Protein AF-A0A971SKW6-F1 (afdb_monomer_lite)

Radius of gyration: 14.5 Å; chains: 1; bounding box: 37×23×35 Å

Structure (mmCIF, N/CA/C/O backbone):
data_AF-A0A971SKW6-F1
#
_entry.id   AF-A0A971SKW6-F1
#
loop_
_atom_site.group_PDB
_atom_site.id
_atom_site.type_symbol
_atom_site.label_atom_id
_atom_site.label_alt_id
_atom_site.label_comp_id
_atom_site.label_asym_id
_atom_site.label_entity_id
_atom_site.label_seq_id
_atom_site.pdbx_PDB_ins_code
_atom_site.Cartn_x
_atom_site.Cartn_y
_atom_site.Cartn_z
_atom_site.occupancy
_atom_site.B_iso_or_equiv
_atom_site.auth_seq_id
_atom_site.auth_comp_id
_atom_site.auth_asym_id
_atom_site.auth_atom_id
_atom_site.pdbx_PDB_model_num
ATOM 1 N N . PHE A 1 1 ? 23.480 14.702 -10.797 1.00 56.00 1 PHE A N 1
ATOM 2 C CA . PHE A 1 1 ? 22.030 14.742 -11.043 1.00 56.00 1 PHE A CA 1
ATOM 3 C C . PHE A 1 1 ? 21.412 13.688 -10.142 1.00 56.00 1 PHE A C 1
ATOM 5 O O . PHE A 1 1 ? 21.826 12.543 -10.241 1.00 56.00 1 PHE A O 1
ATOM 12 N N . GLU A 1 2 ? 20.569 14.085 -9.188 1.00 65.69 2 GLU A N 1
ATOM 13 C CA . GLU A 1 2 ? 19.862 13.153 -8.295 1.00 65.69 2 GLU A CA 1
ATOM 14 C C . GLU A 1 2 ? 18.787 12.404 -9.089 1.00 65.69 2 GLU A C 1
ATOM 16 O O . GLU A 1 2 ? 17.981 13.024 -9.785 1.00 65.69 2 GLU A O 1
ATOM 21 N N . GLU A 1 3 ? 18.788 11.075 -9.021 1.00 69.62 3 GLU A N 1
ATOM 22 C CA . GLU A 1 3 ? 17.740 10.249 -9.618 1.00 69.62 3 GLU A CA 1
ATOM 23 C C . GLU A 1 3 ? 16.474 10.324 -8.753 1.00 69.62 3 GLU A C 1
ATOM 25 O O . GLU A 1 3 ? 16.437 9.832 -7.624 1.00 69.62 3 GLU A O 1
ATOM 30 N N . PHE A 1 4 ? 15.425 10.958 -9.280 1.00 71.12 4 PHE A N 1
ATOM 31 C CA . PHE A 1 4 ? 14.111 11.015 -8.643 1.00 71.12 4 PHE A CA 1
ATOM 32 C C . PHE A 1 4 ? 13.283 9.783 -9.013 1.00 71.12 4 PHE A C 1
ATOM 34 O O . PHE A 1 4 ? 12.721 9.699 -10.105 1.00 71.12 4 PHE A O 1
ATOM 41 N N . TYR A 1 5 ? 13.158 8.851 -8.072 1.00 75.19 5 TYR A N 1
ATOM 42 C CA . TYR A 1 5 ? 12.309 7.673 -8.224 1.00 75.19 5 TYR A CA 1
ATOM 43 C C . TYR A 1 5 ? 10.852 8.009 -7.911 1.00 75.19 5 TYR A C 1
ATOM 45 O O . TYR A 1 5 ? 10.526 8.450 -6.808 1.00 75.19 5 TYR A O 1
ATOM 53 N N . HIS A 1 6 ? 9.966 7.769 -8.872 1.00 79.44 6 HIS A N 1
ATOM 54 C CA . HIS A 1 6 ? 8.531 7.969 -8.721 1.00 79.44 6 HIS A CA 1
ATOM 55 C C . HIS A 1 6 ? 7.780 6.679 -9.049 1.00 79.44 6 HIS A C 1
ATOM 57 O O . HIS A 1 6 ? 8.155 5.897 -9.917 1.00 79.44 6 HIS A O 1
ATOM 63 N N . SER A 1 7 ? 6.721 6.414 -8.291 1.00 83.12 7 SER A N 1
ATOM 64 C CA . SER A 1 7 ? 5.911 5.209 -8.445 1.00 83.12 7 SER A CA 1
ATOM 65 C C . SER A 1 7 ? 4.445 5.538 -8.241 1.00 83.12 7 SER A C 1
ATOM 67 O O . SER A 1 7 ? 4.095 6.480 -7.528 1.00 83.12 7 SER A O 1
ATOM 69 N N . TYR A 1 8 ? 3.596 4.760 -8.895 1.00 87.69 8 TYR A N 1
ATOM 70 C CA . TYR A 1 8 ? 2.150 4.900 -8.849 1.00 87.69 8 TYR A CA 1
ATOM 71 C C . TYR A 1 8 ? 1.552 3.614 -8.302 1.00 87.69 8 TYR A C 1
ATOM 73 O O . TYR A 1 8 ? 2.138 2.540 -8.420 1.00 87.69 8 TYR A O 1
ATOM 81 N N . GLY A 1 9 ? 0.388 3.708 -7.674 1.00 90.62 9 GLY A N 1
ATOM 82 C CA . GLY A 1 9 ? -0.254 2.535 -7.111 1.00 90.62 9 GLY A CA 1
ATOM 83 C C . GLY A 1 9 ? -1.718 2.757 -6.797 1.00 90.62 9 GLY A C 1
ATOM 84 O O . GLY A 1 9 ? -2.180 3.888 -6.657 1.00 90.62 9 GLY A O 1
ATOM 85 N N . VAL A 1 10 ? -2.433 1.647 -6.676 1.00 92.38 10 VAL A N 1
ATOM 86 C CA . VAL A 1 10 ? -3.819 1.585 -6.219 1.00 92.38 10 VAL A CA 1
ATOM 87 C C . VAL A 1 10 ? -3.888 0.660 -5.016 1.00 92.38 10 VAL A C 1
ATOM 89 O O . VAL A 1 10 ? -3.189 -0.351 -4.959 1.00 92.38 10 VAL A O 1
ATOM 92 N N . GLY A 1 11 ? -4.724 1.005 -4.043 1.00 91.50 11 GLY A N 1
ATOM 93 C CA . GLY A 1 11 ? -4.881 0.201 -2.842 1.00 91.50 11 GLY A CA 1
ATOM 94 C C . GLY A 1 11 ? -6.325 0.141 -2.378 1.00 91.50 11 GLY A C 1
ATOM 95 O O . GLY A 1 11 ? -7.057 1.126 -2.460 1.00 91.50 11 GLY A O 1
ATOM 96 N N . PHE A 1 12 ? -6.719 -1.024 -1.875 1.00 92.06 12 PHE A N 1
ATOM 97 C CA . PHE A 1 12 ? -7.989 -1.257 -1.209 1.00 92.06 12 PHE A CA 1
ATOM 98 C C . PHE A 1 12 ? -7.741 -1.506 0.275 1.00 92.06 12 PHE A C 1
ATOM 100 O O . PHE A 1 12 ? -6.871 -2.294 0.656 1.00 92.06 12 PHE A O 1
ATOM 107 N N . ARG A 1 13 ? -8.514 -0.821 1.119 1.00 91.00 13 ARG A N 1
ATOM 108 C CA . ARG A 1 13 ? -8.462 -0.978 2.571 1.00 91.00 13 ARG A CA 1
ATOM 109 C C . ARG A 1 13 ? -9.857 -1.233 3.098 1.00 91.00 13 ARG A C 1
ATOM 111 O O . ARG A 1 13 ? -10.776 -0.476 2.793 1.00 91.00 13 ARG A O 1
ATOM 118 N N . TYR A 1 14 ? -9.991 -2.275 3.905 1.00 89.25 14 TYR A N 1
ATOM 119 C CA . TYR A 1 14 ? -11.242 -2.621 4.556 1.00 89.25 14 TYR A CA 1
ATOM 120 C C . TYR A 1 14 ? -11.016 -2.798 6.049 1.00 89.25 14 TYR A C 1
ATOM 122 O O . TYR A 1 14 ? -10.185 -3.601 6.470 1.00 89.25 14 TYR A O 1
ATOM 130 N N . ASN A 1 15 ? -11.759 -2.030 6.838 1.00 89.56 15 ASN A N 1
ATOM 131 C CA . ASN A 1 15 ? -11.724 -2.125 8.288 1.00 89.56 15 ASN A CA 1
ATOM 132 C C . ASN A 1 15 ? -12.811 -3.100 8.727 1.00 89.56 15 ASN A C 1
ATOM 134 O O . ASN A 1 15 ? -13.994 -2.854 8.488 1.00 89.56 15 ASN A O 1
ATOM 138 N N . ILE A 1 16 ? -12.405 -4.186 9.374 1.00 86.75 16 ILE A N 1
ATOM 139 C CA . ILE A 1 16 ? -13.313 -5.128 10.009 1.00 86.75 16 ILE A CA 1
ATOM 140 C C . ILE A 1 16 ? -13.436 -4.697 11.473 1.00 86.75 16 ILE A C 1
ATOM 142 O O . ILE A 1 16 ? -12.441 -4.759 12.204 1.00 86.75 16 ILE A O 1
ATOM 146 N N . PRO A 1 17 ? -14.623 -4.254 11.929 1.00 84.38 17 PRO A N 1
ATOM 147 C CA . PRO A 1 17 ? -14.830 -3.944 13.337 1.00 84.38 17 PRO A CA 1
ATOM 148 C C . PRO A 1 17 ? -14.367 -5.122 14.205 1.00 84.38 17 PRO A C 1
ATOM 150 O O . PRO A 1 17 ? -14.735 -6.260 13.925 1.00 84.38 17 PRO A O 1
ATOM 153 N N . LEU A 1 18 ? -13.550 -4.845 15.228 1.00 80.38 18 LEU A N 1
ATOM 154 C CA . LEU A 1 18 ? -12.955 -5.808 16.177 1.00 80.38 18 LEU A CA 1
ATOM 155 C C . LEU A 1 18 ? -11.830 -6.721 15.648 1.00 80.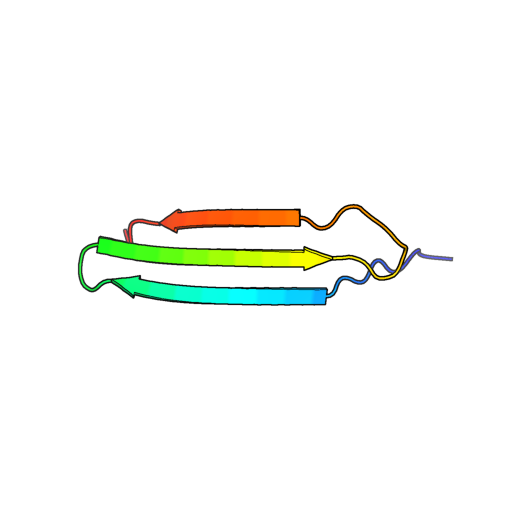38 18 LEU A C 1
ATOM 157 O O . LEU A 1 18 ? -11.095 -7.255 16.470 1.00 80.38 18 LEU A O 1
ATOM 161 N N . LEU A 1 19 ? -11.667 -6.904 14.332 1.00 79.62 19 LEU A N 1
ATOM 162 C CA . LEU A 1 19 ? -10.676 -7.840 13.758 1.00 79.62 19 LEU A CA 1
ATOM 163 C C . LEU A 1 19 ? -9.514 -7.153 13.028 1.00 79.62 19 LEU A C 1
ATOM 165 O O . LEU A 1 19 ? -8.553 -7.814 12.644 1.00 79.62 19 LEU A O 1
ATOM 169 N N . GLY A 1 20 ? -9.584 -5.833 12.851 1.00 84.94 20 GLY A N 1
ATOM 170 C CA . GLY A 1 20 ? -8.490 -5.028 12.321 1.00 84.94 20 GLY A CA 1
ATOM 171 C C . GLY A 1 20 ? -8.668 -4.608 10.861 1.00 84.94 20 GLY A C 1
ATOM 172 O O . GLY A 1 20 ? -9.790 -4.422 10.388 1.00 84.94 20 GLY A O 1
ATOM 173 N N . GLN A 1 21 ? -7.562 -4.395 10.147 1.00 89.44 21 GLN A N 1
ATOM 174 C CA . GLN A 1 21 ? -7.560 -3.856 8.785 1.00 89.44 21 GLN A CA 1
ATOM 175 C C . GLN A 1 21 ? -6.989 -4.854 7.774 1.00 89.44 21 GLN A C 1
ATOM 177 O O . GLN A 1 21 ? -5.850 -5.310 7.886 1.00 89.44 21 GLN A O 1
ATOM 182 N N . LEU A 1 22 ? -7.769 -5.106 6.723 1.00 90.44 22 LEU A N 1
ATOM 183 C CA . LEU A 1 22 ? -7.295 -5.717 5.489 1.00 90.44 22 LEU A CA 1
ATOM 184 C C . LEU A 1 22 ? -6.757 -4.631 4.564 1.00 90.44 22 LEU A C 1
ATOM 186 O O . LEU A 1 22 ? -7.446 -3.644 4.2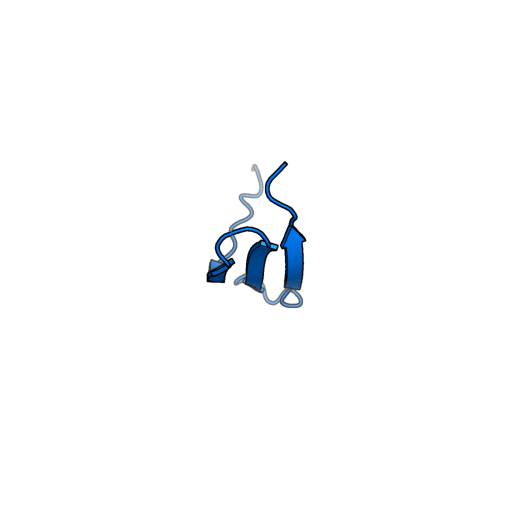86 1.00 90.44 22 LEU A O 1
ATOM 190 N N . ARG A 1 23 ? -5.544 -4.830 4.054 1.00 91.69 23 ARG A N 1
ATOM 191 C CA . ARG A 1 23 ? -4.900 -3.921 3.111 1.00 91.69 23 ARG A CA 1
ATOM 192 C C . ARG A 1 23 ? -4.345 -4.697 1.926 1.00 91.69 23 ARG A C 1
ATOM 194 O O . ARG A 1 23 ? -3.567 -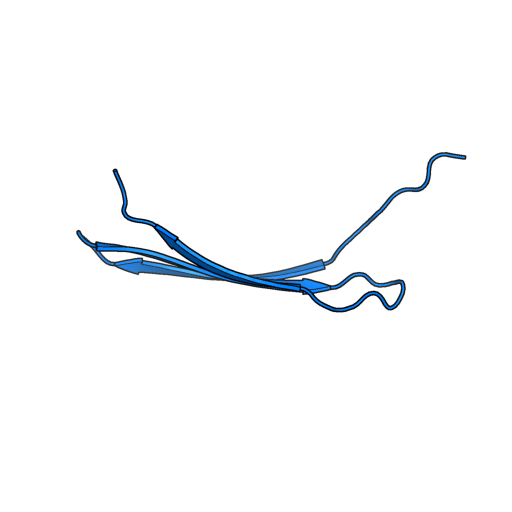5.634 2.082 1.00 91.69 23 ARG A O 1
ATOM 201 N N . PHE A 1 24 ? -4.736 -4.249 0.745 1.00 92.00 24 PHE A N 1
ATOM 202 C CA . PHE A 1 24 ? -4.251 -4.729 -0.536 1.00 92.00 24 PHE A CA 1
ATOM 203 C C . PHE A 1 24 ? -3.676 -3.527 -1.269 1.00 92.00 24 PHE A C 1
ATOM 205 O O . PHE A 1 24 ? -4.422 -2.597 -1.555 1.00 92.00 24 PHE A O 1
ATOM 212 N N . ASP A 1 25 ? -2.383 -3.525 -1.577 1.00 91.25 25 ASP A N 1
ATOM 213 C CA . ASP A 1 25 ? -1.783 -2.488 -2.415 1.00 91.25 25 ASP A CA 1
ATOM 214 C C . ASP A 1 25 ? -1.117 -3.104 -3.634 1.00 91.25 25 ASP A C 1
ATOM 216 O O . ASP A 1 25 ? -0.395 -4.097 -3.549 1.00 91.25 25 ASP A O 1
ATOM 220 N N . PHE A 1 26 ? -1.307 -2.449 -4.767 1.00 90.44 26 PHE A N 1
ATOM 221 C CA . PHE A 1 26 ? -0.631 -2.747 -6.010 1.00 90.44 26 PHE A CA 1
ATOM 222 C C . PHE A 1 26 ? 0.091 -1.489 -6.481 1.00 90.44 26 PHE A C 1
ATOM 224 O O . PHE A 1 26 ? -0.544 -0.467 -6.734 1.00 90.44 26 PHE A O 1
ATOM 231 N N . GLY A 1 27 ? 1.415 -1.555 -6.579 1.00 91.25 27 GLY A N 1
ATOM 232 C CA . GLY A 1 27 ? 2.257 -0.450 -7.027 1.00 91.25 27 GLY A CA 1
ATOM 233 C C . GLY A 1 27 ? 3.084 -0.832 -8.245 1.00 91.25 27 GLY A C 1
ATOM 234 O O . GLY A 1 27 ? 3.538 -1.967 -8.365 1.00 91.25 27 GLY A O 1
ATOM 235 N N . TRP A 1 28 ? 3.316 0.116 -9.140 1.00 88.25 28 TRP A N 1
ATOM 236 C CA . TRP A 1 28 ? 4.178 -0.035 -10.304 1.00 88.25 28 TRP A CA 1
ATOM 237 C C . TRP A 1 28 ? 5.026 1.220 -10.504 1.00 88.25 28 TRP A C 1
ATOM 239 O O . TRP A 1 28 ? 4.690 2.311 -10.035 1.00 88.25 28 TRP A O 1
ATOM 249 N N . THR A 1 29 ? 6.146 1.061 -11.201 1.00 87.94 29 THR A N 1
ATOM 250 C CA . THR A 1 29 ? 6.982 2.185 -11.623 1.00 87.94 29 THR A CA 1
ATOM 251 C C . THR A 1 29 ? 6.792 2.426 -13.122 1.00 87.94 29 THR A C 1
ATOM 253 O O . THR A 1 29 ? 6.581 1.462 -13.867 1.00 87.94 29 THR A O 1
ATOM 256 N N . PRO A 1 30 ? 6.826 3.682 -13.597 1.00 77.81 30 PRO A N 1
ATOM 257 C CA . PRO A 1 30 ? 6.723 3.974 -15.026 1.00 77.81 30 PRO A CA 1
ATOM 258 C C . PRO A 1 30 ? 7.905 3.427 -15.823 1.00 77.81 30 PRO A C 1
ATOM 260 O O . PRO A 1 30 ? 7.743 3.086 -16.991 1.00 77.81 30 PRO A O 1
ATOM 263 N N . GLU A 1 31 ? 9.081 3.296 -15.200 1.00 80.62 31 GLU A N 1
ATOM 264 C CA . GLU A 1 31 ? 10.322 2.887 -15.870 1.00 80.62 31 GLU A CA 1
ATOM 265 C C . GLU A 1 31 ? 10.387 1.378 -16.192 1.00 80.62 31 GLU A C 1
ATOM 267 O O . GLU A 1 31 ? 11.458 0.834 -16.450 1.00 80.62 31 GLU A O 1
ATOM 272 N N . GLY A 1 32 ? 9.247 0.676 -16.190 1.00 67.38 32 GLY A N 1
ATOM 273 C CA . GLY A 1 32 ? 9.161 -0.728 -16.608 1.00 67.38 32 GLY A CA 1
ATOM 274 C C . GLY A 1 32 ? 9.623 -1.738 -15.554 1.00 67.38 32 GLY A C 1
ATOM 275 O O . GLY A 1 32 ? 9.905 -2.892 -15.882 1.00 67.38 32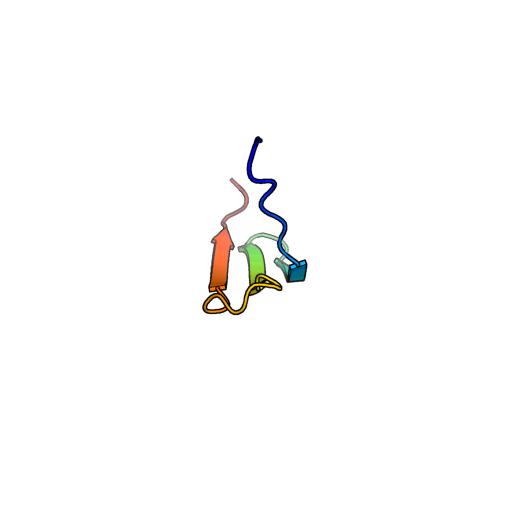 GLY A O 1
ATOM 276 N N . GLY A 1 33 ? 9.693 -1.331 -14.282 1.00 75.31 33 GLY A N 1
ATOM 277 C CA . GLY A 1 33 ? 9.976 -2.228 -13.165 1.00 75.31 33 GLY A CA 1
ATOM 278 C C . GLY A 1 33 ? 8.847 -3.237 -12.927 1.00 75.31 33 GLY A C 1
ATOM 279 O O . GLY A 1 33 ? 7.690 -3.010 -13.284 1.00 75.31 33 GLY A O 1
ATOM 280 N N . LYS A 1 34 ? 9.167 -4.372 -12.287 1.00 79.94 34 LYS A N 1
ATOM 281 C CA . LYS A 1 34 ? 8.136 -5.348 -11.903 1.00 79.94 34 LYS A CA 1
ATOM 282 C C . LYS A 1 34 ? 7.153 -4.698 -10.921 1.00 79.94 34 LYS A C 1
ATOM 284 O O . LYS A 1 34 ? 7.606 -4.176 -9.896 1.00 79.94 34 LYS A O 1
ATOM 289 N N . PRO A 1 35 ? 5.835 -4.763 -11.184 1.00 84.88 35 PRO A N 1
ATOM 290 C CA . PRO A 1 35 ? 4.854 -4.279 -10.232 1.00 84.88 35 PRO A CA 1
ATOM 291 C C . PRO A 1 35 ? 4.950 -5.080 -8.931 1.00 84.88 35 PRO A C 1
ATOM 293 O O . PRO A 1 35 ? 5.222 -6.284 -8.935 1.00 84.88 35 PRO A O 1
ATOM 296 N N . LYS A 1 36 ? 4.739 -4.399 -7.808 1.00 88.12 36 LYS A N 1
ATOM 297 C CA . LYS A 1 36 ? 4.745 -4.981 -6.470 1.00 88.12 36 LYS A CA 1
ATOM 298 C C . LYS A 1 36 ? 3.322 -5.084 -5.955 1.00 88.12 36 LYS A C 1
ATOM 300 O O . LYS A 1 36 ? 2.575 -4.108 -5.968 1.00 88.12 36 LYS A O 1
ATOM 305 N N . PHE A 1 37 ? 2.984 -6.262 -5.455 1.00 88.38 37 PHE A N 1
ATOM 306 C CA . PHE A 1 37 ? 1.744 -6.508 -4.741 1.00 88.38 37 PHE A CA 1
ATOM 307 C C . PHE A 1 37 ? 2.052 -6.717 -3.261 1.00 88.38 37 PHE A C 1
ATOM 309 O O . PHE A 1 37 ? 2.919 -7.521 -2.921 1.00 88.38 37 PHE A O 1
ATOM 316 N N . ASN A 1 38 ? 1.340 -6.000 -2.396 1.00 86.62 38 ASN A N 1
ATOM 317 C CA . ASN A 1 38 ? 1.436 -6.130 -0.951 1.00 86.62 38 ASN A CA 1
ATOM 318 C C . ASN A 1 38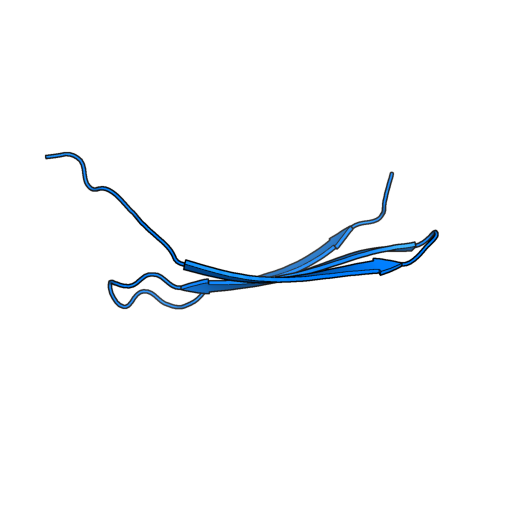 ? 0.066 -6.500 -0.385 1.00 86.62 38 ASN A C 1
ATOM 320 O O . ASN A 1 38 ? -0.933 -5.837 -0.667 1.00 86.62 38 ASN A O 1
ATOM 324 N N . PHE A 1 39 ? 0.043 -7.538 0.445 1.00 87.31 39 PHE A N 1
ATOM 325 C CA . PHE A 1 39 ? -1.115 -7.928 1.236 1.00 87.31 39 PHE A CA 1
ATOM 326 C C . PHE A 1 39 ? -0.751 -7.848 2.713 1.00 87.31 39 PHE A C 1
ATOM 328 O O . PHE A 1 39 ? 0.292 -8.356 3.126 1.00 87.31 39 PHE A O 1
ATOM 335 N N . PHE A 1 40 ? -1.609 -7.206 3.498 1.00 85.19 40 PHE A N 1
ATOM 336 C CA . PHE A 1 40 ? -1.433 -7.088 4.934 1.00 85.19 40 PHE A CA 1
ATOM 337 C C . PHE A 1 40 ? -2.758 -7.320 5.655 1.00 85.19 40 PHE A C 1
ATOM 339 O O . PHE A 1 40 ? -3.796 -6.769 5.278 1.00 85.19 40 PHE A O 1
ATOM 346 N N . PHE A 1 41 ? -2.691 -8.120 6.714 1.00 83.38 41 PHE A N 1
ATOM 347 C CA . PHE A 1 41 ? -3.736 -8.263 7.714 1.00 83.38 41 PHE A CA 1
ATOM 348 C C . PHE A 1 41 ? -3.160 -7.747 9.029 1.00 83.38 41 PHE A C 1
ATOM 350 O O . PHE A 1 41 ? -2.227 -8.341 9.566 1.00 83.38 41 PHE A O 1
ATOM 357 N N . GLY A 1 42 ? -3.651 -6.597 9.483 1.00 75.75 42 GLY A N 1
ATOM 358 C CA . GLY A 1 42 ? -3.207 -5.979 10.726 1.00 75.75 42 GLY A CA 1
ATOM 359 C C . GLY A 1 42 ? -4.287 -6.071 11.779 1.00 75.75 42 GLY A C 1
ATOM 360 O O . GLY A 1 42 ? -5.350 -5.483 11.584 1.00 75.75 42 GLY A O 1
ATOM 361 N N . GLU A 1 43 ? -4.007 -6.741 12.893 1.00 64.50 43 GLU A N 1
ATOM 362 C CA . GLU A 1 43 ? -4.806 -6.563 14.102 1.00 64.50 43 GLU A CA 1
ATOM 363 C C . GLU A 1 43 ? -4.674 -5.099 14.558 1.00 64.50 43 GLU A C 1
ATOM 365 O O . GLU A 1 43 ? -3.581 -4.531 14.559 1.00 64.50 43 GLU A O 1
ATOM 370 N N . MET A 1 44 ? -5.794 -4.447 14.880 1.00 56.56 44 MET A N 1
ATOM 371 C C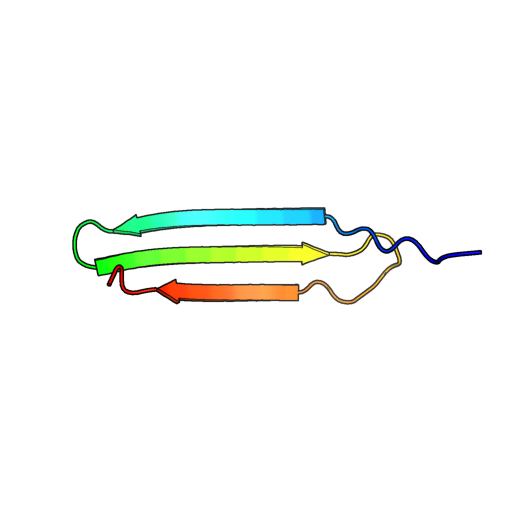A . MET A 1 44 ? -5.781 -3.105 15.471 1.00 56.56 44 MET A CA 1
ATOM 372 C C . MET A 1 44 ? -5.441 -3.224 16.961 1.00 56.56 44 MET A C 1
ATOM 374 O O . MET A 1 44 ? -6.354 -3.174 17.780 1.00 56.56 44 MET A O 1
ATOM 378 N N . PHE A 1 45 ? -4.164 -3.390 17.310 1.00 56.59 45 PHE A N 1
ATOM 379 C CA . PHE A 1 45 ? -3.688 -3.228 18.688 1.00 56.59 45 PHE A CA 1
ATOM 380 C C . PHE A 1 45 ? -2.373 -2.451 18.723 1.00 56.59 45 PHE A C 1
ATOM 382 O O . PHE A 1 45 ? -1.435 -2.834 17.988 1.00 56.59 45 PHE A O 1
#

Sequence (45 aa):
FEEFYHSYGVGFRYNIPLLGQLRFDFGWTPEGGKPKFNFFFGEMF

pLDDT: mean 82.03, std 10.13, range [56.0, 92.38]

Foldseek 3Di:
DDDDFDKDKDKDWDQDVQQGIWIWIWMDGPVPDDIDIDTDRDGPD

Secondary structure (DSSP, 8-state):
-------EEEEEEEEETTTEEEEEEEEE-TTSPPPEEEEEEE---